Protein AF-A0A1I0TF84-F1 (afdb_monomer_lite)

pLDDT: mean 83.7, std 10.07, range [45.28, 94.5]

Sequence (83 aa):
MAAEKLSKLDFSELIKNQAKLKAIIIAGTIVWLFLMACVVYLFIFKTKSAIPFIVILTAIPIAFLPAINSFIEINKEIKLRNK

Organism: NCBI:txid332999

Structure (mmCIF, N/CA/C/O backbone):
data_AF-A0A1I0TF84-F1
#
_entry.id   AF-A0A1I0TF84-F1
#
loop_
_atom_site.group_PDB
_atom_site.id
_atom_site.type_symbol
_atom_site.label_atom_id
_atom_site.label_alt_id
_atom_site.label_comp_id
_atom_site.label_asym_id
_atom_site.label_entity_id
_atom_site.label_seq_id
_atom_site.pdbx_PDB_ins_code
_atom_site.Cartn_x
_atom_site.Cartn_y
_atom_site.Cartn_z
_atom_site.occupancy
_atom_site.B_iso_or_equiv
_atom_site.auth_seq_id
_atom_site.auth_comp_id
_atom_site.auth_asym_id
_atom_site.auth_atom_id
_atom_site.pdbx_PDB_model_num
ATOM 1 N N . MET A 1 1 ? -9.608 18.383 13.374 1.00 45.28 1 MET A N 1
ATOM 2 C CA . MET A 1 1 ? -11.013 18.293 12.905 1.00 45.28 1 MET A CA 1
ATOM 3 C C . MET A 1 1 ? -11.474 16.859 12.611 1.00 45.28 1 MET A C 1
ATOM 5 O O . MET A 1 1 ? -12.667 16.615 12.707 1.00 45.28 1 MET A O 1
ATOM 9 N N . ALA A 1 2 ? -10.594 15.895 12.294 1.00 52.09 2 ALA A N 1
ATOM 10 C CA . ALA A 1 2 ? -11.000 14.494 12.086 1.00 52.09 2 ALA A CA 1
ATOM 11 C C . ALA A 1 2 ? -11.406 13.770 13.391 1.00 52.09 2 ALA A C 1
ATOM 13 O O . ALA A 1 2 ? -12.451 13.125 13.427 1.00 52.09 2 ALA A O 1
ATOM 14 N N . ALA A 1 3 ? -10.661 13.974 14.483 1.00 53.34 3 ALA A N 1
ATOM 15 C CA . ALA A 1 3 ? -10.940 13.363 15.791 1.00 53.34 3 ALA A CA 1
ATOM 16 C C . ALA A 1 3 ? -12.342 13.679 16.359 1.00 53.34 3 ALA A C 1
ATOM 18 O O . ALA A 1 3 ? -13.006 12.806 16.903 1.00 53.34 3 ALA A O 1
ATOM 19 N N . GLU A 1 4 ? -12.847 14.903 16.175 1.00 57.00 4 GLU A N 1
ATOM 20 C CA . GLU A 1 4 ? -14.189 15.291 16.647 1.00 57.00 4 GLU A CA 1
ATOM 21 C C . GLU A 1 4 ? -15.318 14.566 15.899 1.00 57.00 4 GLU A C 1
ATOM 23 O O . GLU A 1 4 ? -16.392 14.321 16.447 1.00 57.00 4 GLU A O 1
ATOM 28 N N . LYS A 1 5 ? -15.074 14.212 14.632 1.00 61.66 5 LYS A N 1
ATOM 29 C CA . LYS A 1 5 ? -16.026 13.485 13.789 1.00 61.66 5 LYS A CA 1
ATOM 30 C C . LYS A 1 5 ? -16.046 11.996 14.132 1.00 61.66 5 LYS A C 1
ATOM 32 O O . LYS A 1 5 ? -17.112 11.392 14.101 1.00 61.66 5 LYS A O 1
ATOM 37 N N . LEU A 1 6 ? -14.890 11.428 14.481 1.00 62.09 6 LEU A N 1
ATOM 38 C CA . LEU A 1 6 ? -14.748 10.037 14.918 1.00 62.09 6 LEU A CA 1
ATOM 39 C C . LEU A 1 6 ? -15.325 9.813 16.326 1.00 62.09 6 LEU A C 1
ATOM 41 O O . LEU A 1 6 ? -15.989 8.805 16.553 1.00 62.09 6 LEU A O 1
ATOM 45 N N . SER A 1 7 ? -15.216 10.812 17.209 1.00 62.72 7 SER A N 1
ATOM 46 C CA . SER A 1 7 ? -15.837 10.789 18.541 1.00 62.72 7 SER A CA 1
ATOM 47 C C . SER A 1 7 ? -17.359 10.634 18.511 1.00 62.72 7 SER A C 1
ATOM 49 O O . SER A 1 7 ? -17.933 9.952 19.360 1.00 62.72 7 SER A O 1
ATOM 51 N N . LYS A 1 8 ? -18.009 11.169 17.474 1.00 70.81 8 LYS A N 1
ATOM 52 C CA . LYS A 1 8 ? -19.464 11.085 17.274 1.00 70.81 8 LYS A CA 1
ATOM 53 C C . LYS A 1 8 ? -19.942 9.785 16.616 1.00 70.81 8 LYS A C 1
ATOM 55 O O . LYS A 1 8 ? -21.148 9.573 16.556 1.00 70.81 8 LYS A O 1
ATOM 60 N N . LEU A 1 9 ? -19.039 8.945 16.104 1.00 75.00 9 LEU A N 1
ATOM 61 C CA . LEU A 1 9 ? -19.395 7.664 15.488 1.00 75.00 9 LEU A CA 1
ATOM 62 C C . LEU A 1 9 ? -19.660 6.588 16.552 1.00 75.00 9 LEU A C 1
ATOM 64 O O . LEU A 1 9 ? -18.972 6.513 17.579 1.00 75.00 9 LEU A O 1
ATOM 68 N N . ASP A 1 10 ? -20.634 5.723 16.267 1.00 79.69 10 ASP A N 1
ATOM 69 C CA . ASP A 1 10 ? -20.886 4.526 17.068 1.00 79.69 10 ASP A CA 1
ATOM 70 C C . ASP A 1 10 ? -19.723 3.523 16.934 1.00 79.69 10 ASP A C 1
ATOM 72 O O . ASP A 1 10 ? -19.034 3.466 15.910 1.00 79.69 10 ASP A O 1
ATOM 76 N N . PHE A 1 11 ? -19.494 2.699 17.959 1.00 78.38 11 PHE A N 1
ATOM 77 C CA . PHE A 1 11 ? -18.404 1.717 17.954 1.00 78.38 11 PHE A CA 1
ATOM 78 C C . PHE A 1 11 ? -18.518 0.715 16.792 1.00 78.38 11 PHE A C 1
ATOM 80 O O . PHE A 1 11 ? -17.511 0.368 16.168 1.00 78.38 11 PHE A O 1
ATOM 87 N N . SER A 1 12 ? -19.741 0.310 16.430 1.00 81.25 12 SER A N 1
ATOM 88 C CA . SER A 1 12 ? -19.993 -0.544 15.264 1.00 81.25 12 SER A CA 1
ATOM 89 C C . SER A 1 12 ? -19.568 0.137 13.961 1.00 81.25 12 SER A C 1
ATOM 91 O O . SER A 1 12 ? -18.989 -0.487 13.066 1.00 81.25 12 SER A O 1
ATOM 93 N N . GLU A 1 13 ? -19.821 1.439 13.847 1.00 82.56 13 GLU A N 1
ATOM 94 C CA . GLU A 1 13 ? -19.483 2.222 12.664 1.00 82.56 13 GLU A CA 1
ATOM 95 C C . GLU A 1 13 ? -17.978 2.514 12.570 1.00 82.56 13 GLU A C 1
ATOM 97 O O . GLU A 1 13 ? -17.417 2.476 11.470 1.00 82.56 13 GLU A O 1
ATOM 102 N N . LEU A 1 14 ? -17.298 2.712 13.706 1.00 82.69 14 LEU A N 1
ATOM 103 C CA . LEU A 1 14 ? -15.836 2.824 13.778 1.00 82.69 14 LEU A CA 1
ATOM 104 C C . LEU A 1 14 ? -15.150 1.555 13.257 1.00 82.69 14 LEU A C 1
ATOM 106 O O . LEU A 1 14 ? -14.266 1.647 12.401 1.00 82.69 14 LEU A O 1
ATOM 110 N N . ILE A 1 15 ? -15.596 0.371 13.692 1.00 84.69 15 ILE A N 1
ATOM 111 C CA . ILE A 1 15 ? -15.051 -0.912 13.217 1.00 84.69 15 ILE A CA 1
ATOM 112 C C . ILE A 1 15 ? -15.321 -1.110 11.719 1.00 84.69 15 ILE A C 1
ATOM 114 O O . ILE A 1 15 ? -14.421 -1.504 10.970 1.00 84.69 15 ILE A O 1
ATOM 118 N N . LYS A 1 16 ? -16.532 -0.792 11.241 1.00 86.06 16 LYS A N 1
ATOM 119 C CA . LYS A 1 16 ? -16.867 -0.872 9.807 1.00 86.06 16 LYS A CA 1
ATOM 120 C C . LYS A 1 16 ? -15.976 0.042 8.964 1.00 86.06 16 LYS A C 1
ATOM 122 O O . LYS A 1 16 ? -15.480 -0.383 7.919 1.00 86.06 16 LYS A O 1
ATOM 127 N N . ASN A 1 17 ? -15.750 1.279 9.404 1.00 86.00 17 ASN A N 1
ATOM 128 C CA . ASN A 1 17 ? -14.894 2.230 8.695 1.00 86.00 17 ASN A CA 1
ATOM 129 C C . ASN A 1 17 ? -13.418 1.812 8.725 1.00 86.00 17 ASN A C 1
ATOM 131 O O . ASN A 1 17 ? -12.740 1.920 7.702 1.00 86.00 17 ASN A O 1
ATOM 135 N N . GLN A 1 18 ? -12.938 1.251 9.838 1.00 87.44 18 GLN A N 1
ATOM 136 C CA . GLN A 1 18 ? -11.599 0.669 9.921 1.00 87.44 18 GLN A CA 1
ATOM 137 C C . GLN A 1 18 ? -11.414 -0.467 8.907 1.00 87.44 18 GLN A C 1
ATOM 139 O O . GLN A 1 18 ? -10.421 -0.489 8.179 1.00 87.44 18 GLN A O 1
ATOM 144 N N . ALA A 1 19 ? -12.369 -1.400 8.836 1.00 87.75 19 ALA A N 1
ATOM 145 C CA . ALA A 1 19 ? -12.312 -2.535 7.920 1.00 87.75 19 ALA A CA 1
ATOM 146 C C . ALA A 1 19 ? -12.308 -2.085 6.450 1.00 87.75 19 ALA A C 1
ATOM 148 O O . ALA A 1 19 ? -11.501 -2.576 5.660 1.00 87.75 19 ALA A O 1
ATOM 149 N N . LYS A 1 20 ? -13.145 -1.100 6.097 1.00 87.31 20 LYS A N 1
ATOM 150 C CA . LYS A 1 20 ? -13.175 -0.499 4.754 1.00 87.31 20 LYS A CA 1
ATOM 151 C C . LYS A 1 20 ? -11.845 0.159 4.388 1.00 87.31 20 LYS A C 1
ATOM 153 O O . LYS A 1 20 ? -11.302 -0.128 3.326 1.00 87.31 20 LYS A O 1
ATOM 158 N N . LEU A 1 21 ? -11.296 1.002 5.266 1.00 88.06 21 LEU A N 1
ATOM 159 C CA . LEU A 1 21 ? -10.009 1.663 5.022 1.00 88.06 21 LEU A CA 1
ATOM 160 C C . LEU A 1 21 ? -8.869 0.653 4.890 1.00 88.06 21 LEU A C 1
ATOM 162 O O . LEU A 1 21 ? -8.054 0.771 3.980 1.00 88.06 21 LEU A O 1
ATOM 166 N N . LYS A 1 22 ? -8.848 -0.382 5.736 1.00 87.44 22 LYS A N 1
ATOM 167 C CA . LYS A 1 22 ? -7.879 -1.477 5.627 1.00 87.44 22 LYS A CA 1
ATOM 168 C C . LYS A 1 22 ? -7.980 -2.180 4.271 1.00 87.44 22 LYS A C 1
ATOM 170 O O . LYS A 1 22 ? -6.955 -2.414 3.640 1.00 87.44 22 LYS A O 1
ATOM 175 N N . ALA A 1 23 ? -9.194 -2.491 3.817 1.00 89.81 23 ALA A N 1
ATOM 176 C CA . ALA A 1 23 ? -9.415 -3.131 2.523 1.00 89.81 23 ALA A CA 1
ATOM 177 C C . ALA A 1 23 ? -8.924 -2.256 1.357 1.00 89.81 23 ALA A C 1
ATOM 179 O O . ALA A 1 23 ? -8.231 -2.757 0.476 1.00 89.81 23 ALA A O 1
ATOM 180 N N . ILE A 1 24 ? -9.210 -0.949 1.387 1.00 89.88 24 ILE A N 1
ATOM 181 C CA . ILE A 1 24 ? -8.758 0.009 0.365 1.00 89.88 24 ILE A CA 1
ATOM 182 C C . ILE A 1 24 ? -7.231 0.109 0.337 1.00 89.88 24 ILE A C 1
ATOM 184 O O . ILE A 1 24 ? -6.639 0.061 -0.738 1.00 89.88 24 ILE A O 1
ATOM 188 N N . ILE A 1 25 ? -6.587 0.212 1.504 1.00 89.00 25 ILE A N 1
ATOM 189 C CA . ILE A 1 25 ? -5.123 0.284 1.598 1.00 89.00 25 ILE A CA 1
ATOM 190 C C . ILE A 1 25 ? -4.494 -0.998 1.040 1.00 89.00 25 ILE A C 1
ATOM 192 O O . ILE A 1 25 ? -3.564 -0.921 0.248 1.00 89.00 25 ILE A O 1
ATOM 196 N N . ILE A 1 26 ? -5.018 -2.177 1.392 1.00 90.50 26 ILE A N 1
ATOM 197 C CA . ILE A 1 26 ? -4.494 -3.458 0.891 1.00 90.50 26 ILE A CA 1
ATOM 198 C C . ILE A 1 26 ? -4.678 -3.575 -0.625 1.00 90.50 26 ILE A C 1
ATOM 200 O O . ILE A 1 26 ? -3.725 -3.911 -1.326 1.00 90.50 26 ILE A O 1
ATOM 204 N N . ALA A 1 27 ? -5.872 -3.270 -1.140 1.00 91.50 27 ALA A N 1
ATOM 205 C CA . ALA A 1 27 ? -6.139 -3.299 -2.575 1.00 91.50 27 ALA A CA 1
ATOM 206 C C . ALA A 1 27 ? -5.223 -2.322 -3.334 1.00 91.50 27 ALA A C 1
ATOM 208 O O . ALA A 1 27 ? -4.626 -2.696 -4.343 1.00 91.50 27 ALA A O 1
ATOM 209 N N . GLY A 1 28 ? -5.042 -1.107 -2.805 1.00 90.06 28 GLY A N 1
ATOM 210 C CA . GLY A 1 28 ? -4.116 -0.112 -3.345 1.00 90.06 28 GLY A CA 1
ATOM 211 C C . GLY A 1 28 ? -2.670 -0.607 -3.376 1.00 90.06 28 GLY A C 1
ATOM 212 O O . GLY A 1 28 ? -2.001 -0.476 -4.398 1.00 90.06 28 GLY A O 1
ATOM 213 N N . THR A 1 29 ? -2.204 -1.249 -2.302 1.00 91.00 29 THR A N 1
ATOM 214 C CA . THR A 1 29 ? -0.852 -1.822 -2.228 1.00 91.00 29 THR A CA 1
ATOM 215 C C . THR A 1 29 ? -0.632 -2.930 -3.257 1.00 91.00 29 THR A C 1
ATOM 217 O O . THR A 1 29 ? 0.423 -2.969 -3.884 1.00 91.00 29 THR A O 1
ATOM 220 N N . ILE A 1 30 ? -1.612 -3.812 -3.480 1.00 94.50 30 ILE A N 1
ATOM 221 C CA . ILE A 1 30 ? -1.502 -4.883 -4.488 1.00 94.50 30 ILE A CA 1
ATOM 222 C C . ILE A 1 30 ? -1.346 -4.286 -5.892 1.00 94.50 30 ILE A C 1
ATOM 224 O O . ILE A 1 30 ? -0.449 -4.680 -6.638 1.00 94.50 30 ILE A O 1
ATOM 228 N N . VAL A 1 31 ? -2.179 -3.300 -6.239 1.00 93.00 31 VAL A N 1
ATOM 229 C CA . VAL A 1 31 ? -2.090 -2.598 -7.530 1.00 93.00 31 VAL A CA 1
ATOM 230 C C . VAL A 1 31 ? -0.751 -1.870 -7.666 1.00 93.00 31 VAL A C 1
ATOM 232 O O . VAL A 1 31 ? -0.131 -1.906 -8.728 1.00 93.00 31 VAL A O 1
ATOM 235 N N . TRP A 1 32 ? -0.266 -1.251 -6.588 1.00 90.94 32 TRP A N 1
ATOM 236 C CA . TRP A 1 32 ? 1.027 -0.572 -6.573 1.00 90.94 32 TRP A CA 1
ATOM 237 C C . TRP A 1 32 ? 2.205 -1.534 -6.789 1.00 90.94 32 TRP A C 1
ATOM 239 O O . TRP A 1 32 ? 3.096 -1.229 -7.579 1.00 90.94 32 TRP A O 1
ATOM 249 N N . LEU 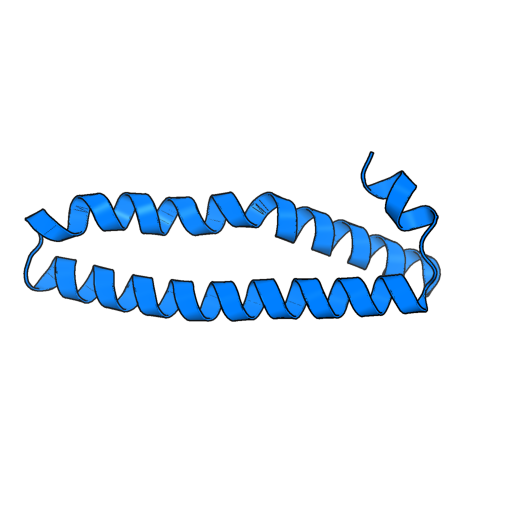A 1 33 ? 2.189 -2.724 -6.177 1.00 93.12 33 LEU A N 1
ATOM 250 C CA . LEU A 1 33 ? 3.204 -3.761 -6.415 1.00 93.12 33 LEU A CA 1
ATOM 251 C C . LEU A 1 33 ? 3.195 -4.255 -7.866 1.00 93.12 33 LEU A C 1
ATOM 253 O O . LEU A 1 33 ? 4.255 -4.461 -8.457 1.00 93.12 33 LEU A O 1
ATOM 257 N N . PHE A 1 34 ? 2.011 -4.400 -8.463 1.00 93.88 34 PHE A N 1
ATOM 258 C CA . PHE A 1 34 ? 1.889 -4.757 -9.874 1.00 93.88 34 PHE A CA 1
ATOM 259 C C . PHE A 1 34 ? 2.482 -3.671 -10.787 1.00 93.88 34 PHE A C 1
ATOM 261 O O . PHE A 1 34 ? 3.289 -3.969 -11.667 1.00 93.88 34 PHE A O 1
ATOM 268 N N . LEU A 1 35 ? 2.163 -2.399 -10.524 1.00 90.19 35 LEU A N 1
ATOM 269 C CA . LEU A 1 35 ? 2.760 -1.257 -11.223 1.00 90.19 35 LEU A CA 1
ATOM 270 C C . LEU A 1 35 ? 4.282 -1.225 -11.067 1.00 90.19 35 LEU A C 1
ATOM 272 O O . LEU A 1 35 ? 4.987 -0.984 -12.044 1.00 90.19 35 LEU A O 1
ATOM 276 N N . MET A 1 36 ? 4.799 -1.515 -9.872 1.00 91.81 36 MET A N 1
ATOM 277 C CA . MET A 1 36 ? 6.237 -1.595 -9.627 1.00 91.81 36 MET A CA 1
ATOM 278 C C . MET A 1 36 ? 6.897 -2.652 -10.522 1.00 91.81 36 MET A C 1
ATOM 280 O O . MET A 1 36 ? 7.900 -2.350 -11.165 1.00 91.81 36 MET A O 1
ATOM 284 N N . ALA A 1 37 ? 6.306 -3.843 -10.654 1.00 92.31 37 ALA A N 1
ATOM 285 C CA . ALA A 1 37 ? 6.806 -4.876 -11.563 1.00 92.31 37 ALA A CA 1
ATOM 286 C C . ALA A 1 37 ? 6.803 -4.417 -13.036 1.00 92.31 37 ALA A C 1
ATOM 288 O O . ALA A 1 37 ? 7.783 -4.634 -13.754 1.00 92.31 37 ALA A O 1
ATOM 289 N N . CYS A 1 38 ? 5.749 -3.721 -13.482 1.00 91.12 38 CYS A N 1
ATOM 290 C CA . CYS A 1 38 ? 5.691 -3.143 -14.828 1.00 91.12 38 CYS A CA 1
ATOM 291 C C . CYS A 1 38 ? 6.787 -2.092 -15.060 1.00 91.12 38 CYS A C 1
ATOM 293 O O . CYS A 1 38 ? 7.423 -2.086 -16.114 1.00 91.12 38 CYS A O 1
ATOM 295 N N . VAL A 1 39 ? 7.038 -1.217 -14.081 1.00 90.31 39 VAL A N 1
ATOM 296 C CA . VAL A 1 39 ? 8.095 -0.199 -14.173 1.00 90.31 39 VAL A CA 1
ATOM 297 C C . VAL A 1 39 ? 9.476 -0.847 -14.213 1.00 90.31 39 VAL A C 1
ATOM 299 O O . VAL A 1 39 ? 10.298 -0.436 -15.026 1.00 90.31 39 VAL A O 1
ATOM 302 N N . VAL A 1 40 ? 9.721 -1.887 -13.411 1.00 91.50 40 VAL A N 1
ATOM 303 C CA . VAL A 1 40 ? 10.978 -2.657 -13.444 1.00 91.50 40 VAL A CA 1
ATOM 304 C C . VAL A 1 40 ? 11.195 -3.283 -14.824 1.00 91.50 40 VAL A C 1
ATOM 306 O O . VAL A 1 40 ? 12.277 -3.148 -15.393 1.00 91.50 40 VAL A O 1
ATOM 309 N N . TYR A 1 41 ? 10.160 -3.892 -15.411 1.00 90.94 41 TYR A N 1
ATOM 310 C CA . TYR A 1 41 ? 10.226 -4.425 -16.774 1.00 90.94 41 TYR A CA 1
ATOM 311 C C . TYR A 1 41 ? 10.565 -3.331 -17.799 1.00 90.94 41 TYR A C 1
ATOM 313 O O . TYR A 1 41 ? 11.507 -3.471 -18.581 1.00 90.94 41 TYR A O 1
ATOM 321 N N . LEU A 1 42 ? 9.853 -2.200 -17.771 1.00 89.81 42 LEU A N 1
ATOM 322 C CA . LEU A 1 42 ? 10.135 -1.078 -18.669 1.00 89.81 42 LEU A CA 1
ATOM 323 C C . LEU A 1 42 ? 11.536 -0.507 -18.455 1.00 89.81 42 LEU A C 1
ATOM 325 O O . LEU A 1 42 ? 12.173 -0.101 -19.420 1.00 89.81 42 LEU A O 1
ATOM 329 N N . PHE A 1 43 ? 12.042 -0.492 -17.226 1.00 89.12 43 PHE A N 1
ATOM 330 C CA . PHE A 1 43 ? 13.377 0.007 -16.927 1.00 89.12 43 PHE A CA 1
ATOM 331 C C . PHE A 1 43 ? 14.471 -0.857 -17.569 1.00 89.12 43 PHE A C 1
ATOM 333 O O . PHE A 1 43 ? 15.409 -0.308 -18.150 1.00 89.12 43 PHE A O 1
ATOM 340 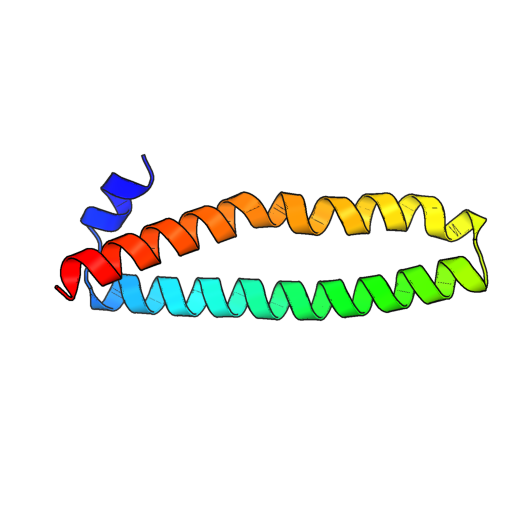N N . ILE A 1 44 ? 14.313 -2.186 -17.526 1.00 90.75 44 ILE A N 1
ATOM 341 C CA . ILE A 1 44 ? 15.263 -3.155 -18.096 1.00 90.75 44 ILE A CA 1
ATOM 342 C C . ILE A 1 44 ? 15.226 -3.136 -19.630 1.00 90.75 44 ILE A C 1
ATOM 344 O O . ILE A 1 44 ? 16.272 -3.102 -20.271 1.00 90.75 44 ILE A O 1
ATOM 348 N N . PHE A 1 45 ? 14.032 -3.145 -20.232 1.00 90.00 45 PHE A N 1
ATOM 349 C CA . PHE A 1 45 ? 13.884 -3.329 -21.683 1.00 90.00 45 PHE A CA 1
ATOM 350 C C . PHE A 1 45 ? 13.735 -2.018 -22.474 1.00 90.00 45 PHE A C 1
ATOM 352 O O . PHE A 1 45 ? 14.016 -1.989 -23.672 1.00 90.00 45 PHE A O 1
ATOM 359 N N . LYS A 1 46 ? 13.281 -0.926 -21.843 1.00 83.00 46 LYS A N 1
ATOM 360 C CA . LYS A 1 46 ? 13.007 0.383 -22.473 1.00 83.00 46 LYS A CA 1
ATOM 361 C C . LYS A 1 46 ? 13.238 1.557 -21.506 1.00 83.00 46 LYS A C 1
ATOM 363 O O . LYS A 1 46 ? 12.341 2.363 -21.250 1.00 83.00 46 LYS A O 1
ATOM 368 N N . THR A 1 47 ? 14.468 1.704 -21.015 1.00 77.38 47 THR A N 1
ATOM 369 C CA . THR A 1 47 ? 14.845 2.627 -19.926 1.00 77.38 47 THR A CA 1
ATOM 370 C C . THR A 1 47 ? 14.360 4.073 -20.102 1.00 77.38 47 THR A C 1
ATOM 372 O O . THR A 1 47 ? 13.823 4.654 -19.162 1.00 77.38 47 THR A O 1
ATOM 375 N N . LYS A 1 48 ? 14.462 4.660 -21.307 1.00 81.31 48 LYS A N 1
ATOM 376 C CA . LYS A 1 48 ? 14.001 6.044 -21.562 1.00 81.31 48 LYS A CA 1
ATOM 377 C C . LYS A 1 48 ? 12.491 6.224 -21.359 1.00 81.31 48 LYS A C 1
ATOM 379 O O . LYS A 1 48 ? 12.053 7.298 -20.966 1.00 81.31 48 LYS A O 1
ATOM 384 N N . SER A 1 49 ? 11.709 5.170 -21.589 1.00 81.00 49 SER A N 1
ATOM 385 C CA . SER A 1 49 ? 10.259 5.174 -21.383 1.00 81.00 49 SER A CA 1
ATOM 386 C C . SER A 1 49 ? 9.870 4.997 -19.915 1.00 81.00 49 SER A C 1
ATOM 388 O O . SER A 1 49 ? 8.748 5.336 -19.566 1.00 81.00 49 SER A O 1
ATOM 390 N N . ALA A 1 50 ? 10.762 4.484 -19.059 1.00 82.69 50 ALA A N 1
ATOM 391 C CA . ALA A 1 50 ? 10.468 4.160 -17.660 1.00 82.69 50 ALA A CA 1
ATOM 392 C C . ALA A 1 50 ? 10.544 5.371 -16.713 1.00 82.69 50 ALA A C 1
ATOM 394 O O . ALA A 1 50 ? 9.842 5.407 -15.706 1.00 82.69 50 ALA A O 1
ATOM 395 N N . ILE A 1 51 ? 11.358 6.377 -17.051 1.00 82.44 51 ILE A N 1
ATOM 396 C CA . ILE A 1 51 ? 11.600 7.586 -16.242 1.00 82.44 51 ILE A CA 1
ATOM 397 C C . ILE A 1 51 ? 10.304 8.273 -15.759 1.00 82.44 51 ILE A C 1
ATOM 399 O O . ILE A 1 51 ? 10.185 8.492 -14.552 1.00 82.44 51 ILE A O 1
ATOM 403 N N . PRO A 1 52 ? 9.302 8.578 -16.614 1.00 85.50 52 PRO A N 1
ATOM 404 C CA . PRO A 1 52 ? 8.067 9.214 -16.144 1.00 85.50 52 PRO A CA 1
ATOM 405 C C . PRO A 1 52 ? 7.256 8.317 -15.197 1.00 85.50 52 PRO A C 1
ATOM 407 O O . PRO A 1 52 ? 6.617 8.814 -14.272 1.00 85.50 52 PRO A O 1
ATOM 410 N N . PHE A 1 53 ? 7.308 6.994 -15.373 1.00 86.81 53 PHE A N 1
ATOM 411 C CA . PHE A 1 53 ? 6.565 6.065 -14.522 1.00 86.81 53 PHE A CA 1
ATOM 412 C C . PHE A 1 53 ? 7.189 5.892 -13.137 1.00 86.81 53 PHE A C 1
ATOM 414 O O . PHE A 1 53 ? 6.462 5.609 -12.191 1.00 86.81 53 PHE A O 1
ATOM 421 N N . ILE A 1 54 ? 8.498 6.118 -12.984 1.00 86.38 54 ILE A N 1
ATOM 422 C CA . ILE A 1 54 ? 9.153 6.127 -11.667 1.00 86.38 54 ILE A CA 1
ATOM 423 C C . ILE A 1 54 ? 8.595 7.266 -10.805 1.00 86.38 54 ILE A C 1
ATOM 425 O O . ILE A 1 54 ? 8.286 7.050 -9.636 1.00 86.38 54 ILE A O 1
ATOM 429 N N . VAL A 1 55 ? 8.400 8.454 -11.387 1.00 86.75 55 VAL A N 1
ATOM 430 C CA . VAL A 1 55 ? 7.820 9.614 -10.684 1.00 86.75 55 VAL A CA 1
ATOM 431 C C . VAL A 1 55 ? 6.382 9.329 -10.241 1.00 86.75 55 VAL A C 1
ATOM 433 O O . VAL A 1 55 ? 5.990 9.654 -9.123 1.00 86.75 55 VAL A O 1
ATOM 436 N N . ILE A 1 56 ? 5.594 8.672 -11.094 1.00 86.94 56 ILE A N 1
ATOM 437 C CA . ILE A 1 56 ? 4.223 8.268 -10.755 1.00 86.94 56 ILE A CA 1
ATOM 438 C C . ILE A 1 56 ? 4.235 7.204 -9.648 1.00 86.94 56 ILE A C 1
ATOM 440 O O . ILE A 1 56 ? 3.452 7.286 -8.703 1.00 86.94 56 ILE A O 1
ATOM 444 N N . LEU A 1 57 ? 5.149 6.233 -9.725 1.00 89.25 57 LEU A N 1
ATOM 445 C CA . LEU A 1 57 ? 5.261 5.156 -8.744 1.00 89.25 57 LEU A CA 1
ATOM 446 C C . LEU A 1 57 ? 5.575 5.690 -7.340 1.00 89.25 57 LEU A C 1
ATOM 448 O O . LEU A 1 57 ? 5.024 5.179 -6.365 1.00 89.25 57 LEU A O 1
ATOM 452 N N . THR A 1 58 ? 6.411 6.726 -7.228 1.00 88.69 58 THR A N 1
ATOM 453 C CA . THR A 1 58 ? 6.752 7.352 -5.940 1.00 88.69 58 THR A CA 1
ATOM 454 C C . THR A 1 58 ? 5.677 8.309 -5.426 1.00 88.69 58 THR A C 1
ATOM 456 O O . THR A 1 58 ? 5.562 8.490 -4.215 1.00 88.69 58 THR A O 1
ATOM 459 N N . ALA A 1 59 ? 4.842 8.876 -6.302 1.00 89.44 59 ALA A N 1
ATOM 460 C CA . ALA A 1 59 ? 3.728 9.737 -5.906 1.00 89.44 59 ALA A CA 1
ATOM 461 C C . ALA A 1 59 ? 2.566 8.962 -5.254 1.00 89.44 59 ALA A C 1
ATOM 463 O O . ALA A 1 59 ? 1.883 9.493 -4.376 1.00 89.44 59 ALA A O 1
ATOM 464 N N . ILE A 1 60 ? 2.346 7.700 -5.643 1.00 88.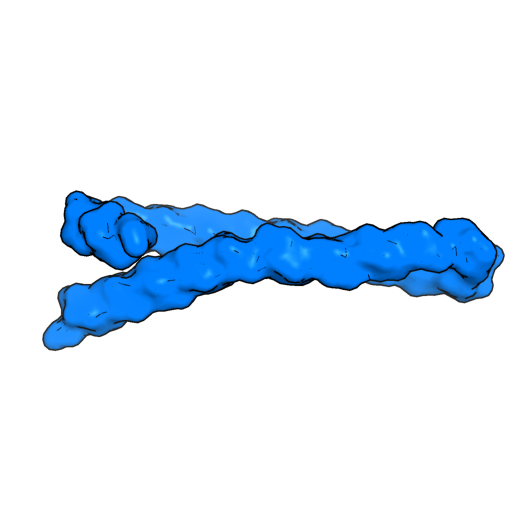12 60 ILE A N 1
ATOM 465 C CA . ILE A 1 60 ? 1.226 6.881 -5.145 1.00 88.12 60 ILE A CA 1
ATOM 466 C C . ILE A 1 60 ? 1.273 6.685 -3.613 1.00 88.12 60 ILE A C 1
ATOM 468 O O . ILE A 1 60 ? 0.277 7.001 -2.964 1.00 88.12 60 ILE A O 1
ATOM 472 N N . PRO A 1 61 ? 2.386 6.251 -2.984 1.00 85.94 61 PRO A N 1
ATOM 473 C CA . PRO A 1 61 ? 2.462 6.131 -1.525 1.00 85.94 61 PRO A CA 1
ATOM 474 C C . PRO A 1 61 ? 2.173 7.446 -0.794 1.00 85.94 61 PRO A C 1
ATOM 476 O O . PRO A 1 61 ? 1.515 7.448 0.246 1.00 85.94 61 PRO A O 1
ATOM 479 N N . ILE A 1 62 ? 2.617 8.572 -1.362 1.00 89.31 62 ILE A N 1
ATOM 480 C CA . ILE A 1 62 ? 2.401 9.910 -0.797 1.00 89.31 62 ILE A CA 1
ATOM 481 C C . ILE A 1 62 ? 0.907 10.262 -0.826 1.00 89.31 62 ILE A C 1
ATOM 483 O O . ILE A 1 62 ? 0.369 10.758 0.163 1.00 89.31 62 ILE A O 1
ATOM 487 N N . ALA A 1 63 ? 0.207 9.937 -1.915 1.00 88.06 63 ALA A N 1
ATOM 488 C CA . ALA A 1 63 ? -1.233 10.160 -2.038 1.00 88.06 63 ALA A CA 1
ATOM 489 C C . ALA A 1 63 ? -2.069 9.335 -1.035 1.00 88.06 63 ALA A C 1
ATOM 491 O O . ALA A 1 63 ? -3.173 9.743 -0.677 1.00 88.06 63 ALA A O 1
ATOM 492 N N . PHE A 1 64 ? -1.545 8.208 -0.539 1.00 87.12 64 PHE A N 1
ATOM 493 C CA . PHE A 1 64 ? -2.210 7.371 0.470 1.00 87.12 64 PHE A CA 1
ATOM 494 C C . PHE A 1 64 ? -1.983 7.828 1.923 1.00 87.12 64 PHE A C 1
ATOM 496 O O . PHE A 1 64 ? -2.703 7.369 2.814 1.00 87.12 64 PHE A O 1
ATOM 503 N N . LEU A 1 65 ? -1.054 8.757 2.189 1.00 87.25 65 LEU A N 1
ATOM 504 C CA . LEU A 1 65 ? -0.794 9.299 3.534 1.00 87.25 65 LEU A CA 1
ATOM 505 C C . LEU A 1 65 ? -2.050 9.760 4.300 1.00 87.25 65 LEU A C 1
ATOM 507 O O . LEU A 1 65 ? -2.194 9.364 5.459 1.00 87.25 65 LEU A O 1
ATOM 511 N N . PRO A 1 66 ? -2.987 10.545 3.725 1.00 86.50 66 PRO A N 1
ATOM 512 C CA . PRO A 1 66 ? -4.191 10.953 4.450 1.00 86.50 66 PRO A CA 1
ATOM 513 C C . PRO A 1 66 ? -5.062 9.760 4.867 1.00 86.50 66 PRO A C 1
ATOM 515 O O . PRO A 1 66 ? -5.557 9.734 5.992 1.00 86.50 66 PRO A O 1
ATOM 518 N N . ALA A 1 67 ? -5.194 8.739 4.013 1.00 84.75 67 ALA A N 1
ATOM 519 C CA . ALA A 1 67 ? -5.950 7.529 4.336 1.00 84.75 67 ALA A CA 1
ATOM 520 C C . ALA A 1 67 ? -5.285 6.720 5.465 1.00 84.75 67 ALA A C 1
ATOM 522 O O . ALA A 1 67 ? -5.973 6.213 6.353 1.00 84.75 67 ALA A O 1
ATOM 523 N N . ILE A 1 68 ? -3.950 6.646 5.468 1.00 86.25 68 ILE A N 1
ATOM 524 C CA . ILE A 1 68 ? -3.168 6.011 6.540 1.00 86.25 68 ILE A CA 1
ATOM 525 C C . ILE A 1 68 ? -3.336 6.778 7.857 1.00 86.25 68 ILE A C 1
ATOM 527 O O . ILE A 1 68 ? -3.584 6.163 8.894 1.00 86.25 68 ILE A O 1
ATOM 531 N N . ASN A 1 69 ? -3.273 8.111 7.829 1.00 87.88 69 ASN A N 1
ATOM 532 C CA . ASN A 1 69 ? -3.486 8.942 9.015 1.00 87.88 69 ASN A CA 1
ATOM 533 C C . ASN A 1 69 ? -4.890 8.737 9.600 1.00 87.88 69 ASN A C 1
ATOM 535 O O . ASN A 1 69 ? -5.018 8.481 10.797 1.00 87.88 69 ASN A O 1
ATOM 539 N N . SER A 1 70 ? -5.933 8.745 8.762 1.00 85.88 70 SER A N 1
ATOM 540 C CA . SER A 1 70 ? -7.301 8.442 9.202 1.00 85.88 70 SER A CA 1
ATOM 541 C C . SER A 1 70 ? -7.431 7.031 9.782 1.00 85.88 70 SER A C 1
ATOM 543 O O . SER A 1 70 ? -8.113 6.835 10.785 1.00 85.88 70 SER A O 1
ATOM 545 N N . PHE A 1 71 ? -6.746 6.041 9.202 1.00 85.75 71 PHE A N 1
ATOM 546 C CA . PHE A 1 71 ? -6.723 4.682 9.741 1.00 85.75 71 PHE A CA 1
ATOM 547 C C . PHE A 1 71 ? -6.069 4.617 11.131 1.00 85.75 71 PHE A C 1
ATOM 549 O O . PHE A 1 71 ? -6.582 3.940 12.025 1.00 85.75 71 PHE A O 1
ATOM 556 N N . ILE A 1 72 ? -4.964 5.341 11.339 1.00 86.88 72 ILE A N 1
ATOM 557 C CA . ILE A 1 72 ? -4.280 5.429 12.636 1.00 86.88 72 ILE A CA 1
ATOM 558 C C . ILE A 1 72 ? -5.183 6.087 13.684 1.00 86.88 72 ILE A C 1
ATOM 560 O O . ILE A 1 72 ? -5.259 5.585 14.805 1.00 86.88 72 ILE A O 1
ATOM 564 N N . GLU A 1 73 ? -5.868 7.178 13.340 1.00 87.38 73 GLU A N 1
ATOM 565 C CA . GLU A 1 73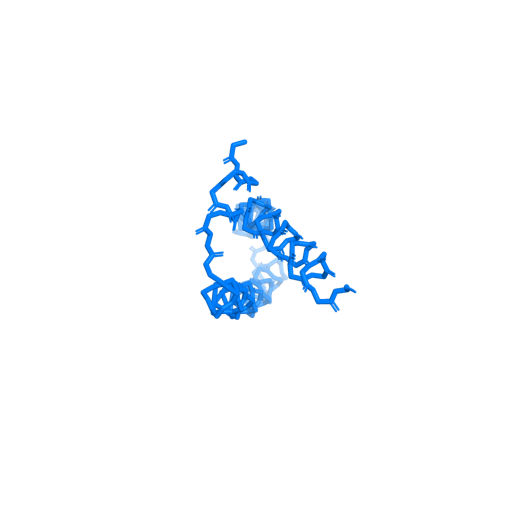 ? -6.798 7.867 14.245 1.00 87.38 73 GLU A CA 1
ATOM 566 C C . GLU A 1 73 ? -7.961 6.963 14.665 1.00 87.38 73 GLU A C 1
ATOM 568 O O . GLU A 1 73 ? -8.200 6.802 15.861 1.00 87.38 73 GLU A O 1
ATOM 573 N N . ILE A 1 74 ? -8.606 6.281 13.712 1.00 86.31 74 ILE A N 1
ATOM 574 C CA . ILE A 1 74 ? -9.687 5.326 14.004 1.00 86.31 74 ILE A CA 1
ATOM 575 C C . ILE A 1 74 ? -9.186 4.195 14.909 1.00 86.31 74 ILE A C 1
ATOM 577 O O . ILE A 1 74 ? -9.850 3.824 15.872 1.00 86.31 74 ILE A O 1
ATOM 581 N N . ASN A 1 75 ? -7.993 3.657 14.644 1.00 85.75 75 ASN A N 1
ATOM 582 C CA . ASN A 1 75 ? -7.431 2.577 15.45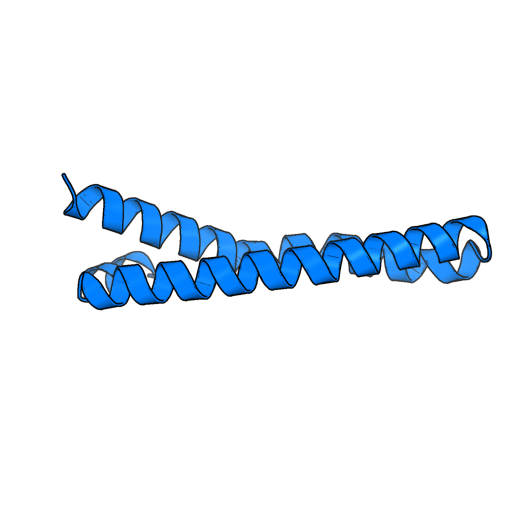2 1.00 85.75 75 ASN A CA 1
ATOM 583 C C . ASN A 1 75 ? -7.069 3.036 16.875 1.00 85.75 75 ASN A C 1
ATOM 585 O O . ASN A 1 75 ? -7.240 2.277 17.827 1.00 85.75 75 ASN A O 1
ATOM 589 N N . LYS A 1 76 ? -6.574 4.272 17.037 1.00 86.62 76 LYS A N 1
ATOM 590 C CA . LYS A 1 76 ? -6.352 4.879 18.359 1.00 86.62 76 LYS A CA 1
ATOM 591 C C . LYS A 1 76 ? -7.670 5.006 19.114 1.00 86.62 76 LYS A C 1
ATOM 593 O O . LYS A 1 76 ? -7.730 4.640 20.281 1.00 86.62 76 LYS A O 1
ATOM 598 N N . GLU A 1 77 ? -8.719 5.463 18.444 1.00 83.12 77 GLU A N 1
ATOM 599 C CA . GLU A 1 77 ? -10.025 5.652 19.061 1.00 83.12 77 GLU A CA 1
ATOM 600 C C . GLU A 1 77 ? -10.703 4.334 19.458 1.00 83.12 77 GLU A C 1
ATOM 602 O O . GLU A 1 77 ? -11.205 4.213 20.573 1.00 83.12 77 GLU A O 1
ATOM 607 N N . ILE A 1 78 ? -10.630 3.302 18.616 1.00 84.56 78 ILE A N 1
ATOM 608 C CA . ILE A 1 78 ? -11.106 1.954 18.963 1.00 84.56 78 ILE A CA 1
ATOM 609 C C . ILE A 1 78 ? -10.345 1.405 20.176 1.00 84.56 78 ILE A C 1
ATOM 611 O O . ILE A 1 78 ? -10.961 0.858 21.087 1.00 84.56 78 ILE A O 1
ATOM 615 N N . LYS A 1 79 ? -9.017 1.587 20.232 1.00 84.12 79 LYS A N 1
ATOM 616 C CA . LYS A 1 79 ? -8.205 1.167 21.387 1.00 84.12 79 LYS A CA 1
ATOM 617 C C . LYS A 1 79 ? -8.558 1.919 22.668 1.00 84.12 79 LYS A C 1
ATOM 619 O O . LYS A 1 79 ? -8.491 1.317 23.732 1.00 84.12 79 LYS A O 1
ATOM 624 N N . LEU A 1 80 ? -8.906 3.203 22.573 1.00 85.81 80 LEU A N 1
ATOM 625 C CA . LEU A 1 80 ? -9.336 4.002 23.723 1.00 85.81 80 LEU A CA 1
ATOM 626 C C . LEU A 1 80 ? -10.697 3.549 24.261 1.00 85.81 80 LEU A C 1
ATOM 628 O O . LEU A 1 80 ? -10.881 3.557 25.468 1.00 85.81 80 LEU A O 1
ATOM 632 N N . ARG A 1 81 ? -11.627 3.145 23.386 1.00 80.75 81 ARG A N 1
ATOM 633 C CA . ARG A 1 81 ? -12.979 2.689 23.770 1.00 80.75 81 ARG A CA 1
ATOM 634 C C . ARG A 1 81 ? -13.045 1.229 24.224 1.00 80.75 81 ARG A C 1
ATOM 636 O O . ARG A 1 81 ? -14.009 0.842 24.868 1.00 80.75 81 ARG A O 1
ATOM 643 N N . ASN A 1 82 ? -12.056 0.419 23.849 1.00 74.50 82 ASN A N 1
ATOM 644 C CA . ASN A 1 82 ? -11.948 -0.992 24.233 1.00 74.50 82 ASN A CA 1
ATOM 64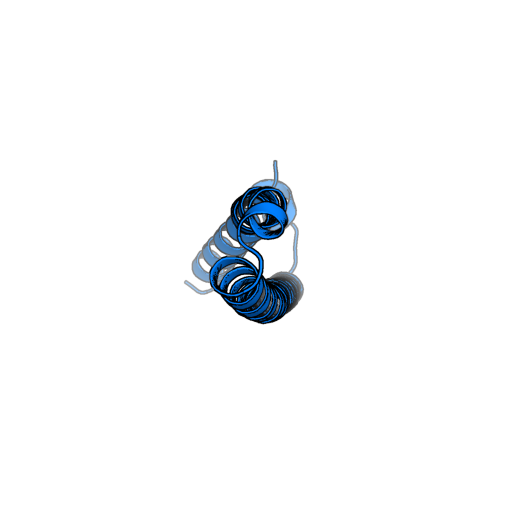5 C C . ASN A 1 82 ? -11.114 -1.208 25.515 1.00 74.50 82 ASN A C 1
ATOM 647 O O . ASN A 1 82 ? -10.753 -2.343 25.822 1.00 74.50 82 ASN A O 1
ATOM 651 N N . LYS A 1 83 ? -10.737 -0.127 26.209 1.00 56.25 83 LYS A N 1
ATOM 652 C CA . LYS A 1 83 ? -10.013 -0.139 27.483 1.00 56.25 83 LYS A CA 1
ATOM 653 C C . LYS A 1 83 ? -10.941 0.346 28.588 1.00 56.25 83 LYS A C 1
ATOM 655 O O . LYS A 1 83 ? -10.838 -0.219 29.696 1.00 56.25 83 LYS A O 1
#

Foldseek 3Di:
DLLVVLVPDDLVVLVVLLVVLVVVVVVLVVVLVVLVVVLVVCCVPPVVVSVVSVVVSVVSVVVCVVSVVSSVSSVVVNVVVVD

Secondary structure (DSSP, 8-state):
-HHHHHHTS-HHHHHHHHHHHHHHHHHHHHHHHHHHHHHHHHHHH-HHHHHHHHHHHHHHHHHHHHHHHHHHHHHHHHHHHT-

Radius of gyration: 17.65 Å; chains: 1; bounding box: 36×23×50 Å